Protein AF-A0AAV8XG82-F1 (afdb_monomer)

Sequence (149 aa):
MVTSLVISLRGQALEILQSIPEEQQNDYHRIVGALEIRYGHKYLRQVYQSQIKSRQQRTNESLQEYEADIERLIHLAYPQAPKEFLEQIGIQTFIVGLLDTEMQQALRLGRHTTISDVLVAALEFKAAKEASRNYKPKVRQVTFDVTIT

Nearest PDB structures (foldseek):
  4euk-assembly1_B  TM=2.353E-01  e=3.748E+00  Arabidopsis thaliana
  1wn0-assembly4_D  TM=2.549E-01  e=8.558E+00  Zea mays

Solvent-accessible surface area (backbone atoms only — not comparable to full-atom values): 8849 Å² total; per-residue (Å²): 112,46,67,64,52,61,72,68,43,56,70,78,65,42,55,52,56,77,77,41,59,75,93,46,67,77,36,53,67,56,54,51,50,53,47,40,64,77,68,23,64,73,57,52,19,56,52,30,48,49,48,52,75,68,44,57,52,51,96,90,52,52,73,64,61,48,48,54,51,47,56,54,35,48,49,63,39,41,78,83,60,59,67,70,58,52,25,53,51,39,38,52,40,52,47,72,19,44,74,51,64,68,59,30,54,55,54,70,74,47,89,72,79,34,46,68,54,48,49,52,53,51,52,51,50,51,54,54,53,53,54,57,72,70,57,78,81,84,81,77,83,81,83,80,83,81,80,85,127

Structure (mmCIF, N/CA/C/O backbone):
data_AF-A0AAV8XG82-F1
#
_entry.id   AF-A0AAV8XG82-F1
#
loop_
_atom_site.group_PDB
_atom_site.id
_atom_site.type_symbol
_atom_site.label_atom_id
_atom_site.label_alt_id
_atom_site.label_comp_id
_atom_site.label_asym_id
_atom_site.label_entity_id
_atom_site.label_seq_id
_atom_site.pdbx_PDB_ins_code
_atom_site.Cartn_x
_atom_site.Cartn_y
_atom_site.Cartn_z
_atom_site.occupancy
_atom_site.B_iso_or_equiv
_atom_site.auth_seq_id
_atom_site.auth_comp_id
_atom_site.auth_asym_id
_atom_site.auth_atom_id
_atom_site.pdbx_PDB_model_num
ATOM 1 N N . MET A 1 1 ? 10.493 -5.455 -39.417 1.00 61.59 1 MET A N 1
ATOM 2 C CA . MET A 1 1 ? 10.339 -5.559 -37.946 1.00 61.59 1 MET A CA 1
ATOM 3 C C . MET A 1 1 ? 10.423 -4.173 -37.304 1.00 61.59 1 MET A C 1
ATOM 5 O O . MET A 1 1 ? 9.423 -3.736 -36.757 1.00 61.59 1 MET A O 1
ATOM 9 N N . VAL A 1 2 ? 11.530 -3.427 -37.457 1.00 77.56 2 VAL A N 1
ATOM 10 C CA . VAL A 1 2 ? 11.666 -2.039 -36.946 1.00 77.56 2 VAL A CA 1
ATOM 11 C C . VAL A 1 2 ? 10.661 -1.046 -37.516 1.00 77.56 2 VAL A C 1
ATOM 13 O O . VAL A 1 2 ? 10.060 -0.287 -36.766 1.00 77.56 2 VAL A O 1
ATOM 16 N N . THR A 1 3 ? 10.427 -1.082 -38.825 1.00 79.25 3 THR A N 1
ATOM 17 C CA . THR A 1 3 ? 9.527 -0.140 -39.504 1.00 79.25 3 THR A CA 1
ATOM 18 C C . THR A 1 3 ? 8.097 -0.249 -38.982 1.00 79.25 3 THR A C 1
ATOM 20 O O . THR A 1 3 ? 7.468 0.758 -38.682 1.00 79.25 3 THR A O 1
ATOM 23 N N . SER A 1 4 ? 7.604 -1.473 -38.779 1.00 83.69 4 SER A N 1
ATOM 24 C CA . SER A 1 4 ? 6.286 -1.734 -38.192 1.00 83.69 4 SER A CA 1
ATOM 25 C C . SER A 1 4 ? 6.173 -1.235 -36.747 1.00 83.69 4 SER A C 1
ATOM 27 O O . SER A 1 4 ? 5.1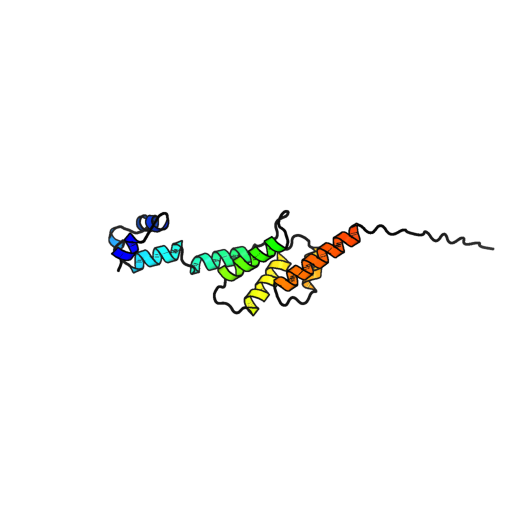35 -0.690 -36.376 1.00 83.69 4 SER A O 1
ATOM 29 N N . LEU A 1 5 ? 7.235 -1.385 -35.943 1.00 84.44 5 LEU A N 1
ATOM 30 C CA . LEU A 1 5 ? 7.286 -0.861 -34.575 1.00 84.44 5 LEU A CA 1
ATOM 31 C C . LEU A 1 5 ? 7.224 0.670 -34.574 1.00 84.44 5 LEU A C 1
ATOM 33 O O . LEU A 1 5 ? 6.359 1.233 -33.914 1.00 84.44 5 LEU A O 1
ATOM 37 N N . VAL A 1 6 ? 8.080 1.330 -35.359 1.00 84.56 6 VAL A N 1
ATOM 38 C CA . VAL A 1 6 ? 8.152 2.798 -35.464 1.00 84.56 6 VAL A CA 1
ATOM 39 C C . VAL A 1 6 ? 6.814 3.397 -35.906 1.00 84.56 6 VAL A C 1
ATOM 41 O O . VAL A 1 6 ? 6.337 4.343 -35.287 1.00 84.56 6 VAL A O 1
ATOM 44 N N . ILE A 1 7 ? 6.161 2.804 -36.911 1.00 87.69 7 ILE A N 1
ATOM 45 C CA . ILE A 1 7 ? 4.845 3.247 -37.408 1.00 87.69 7 ILE A CA 1
ATOM 46 C C . ILE A 1 7 ? 3.741 3.085 -36.346 1.00 87.69 7 ILE A C 1
ATOM 48 O O . ILE A 1 7 ? 2.745 3.811 -36.362 1.00 87.69 7 ILE A O 1
ATOM 52 N N . SER A 1 8 ? 3.902 2.141 -35.415 1.00 88.19 8 SER A N 1
ATOM 53 C CA . SER A 1 8 ? 2.923 1.881 -34.354 1.00 88.19 8 SER A CA 1
ATOM 54 C C . SER A 1 8 ? 3.058 2.832 -33.160 1.00 88.19 8 SER A C 1
ATOM 56 O O . SER A 1 8 ? 2.129 2.926 -32.356 1.00 88.19 8 SER A O 1
ATOM 58 N N . LEU A 1 9 ? 4.179 3.553 -33.031 1.00 87.62 9 LEU A N 1
ATOM 59 C CA . LEU A 1 9 ? 4.387 4.517 -31.951 1.00 87.62 9 LEU A CA 1
ATOM 60 C C . LEU A 1 9 ? 3.511 5.760 -32.151 1.00 87.62 9 LEU A C 1
ATOM 62 O O . LEU A 1 9 ? 3.394 6.313 -33.243 1.00 87.62 9 LEU A O 1
ATOM 66 N N . ARG A 1 10 ? 2.881 6.216 -31.068 1.00 90.00 10 ARG A N 1
ATOM 67 C CA . ARG A 1 10 ? 1.955 7.358 -31.052 1.00 90.00 10 ARG A CA 1
ATOM 68 C C . ARG A 1 10 ? 2.276 8.258 -29.857 1.00 90.00 10 ARG A C 1
ATOM 70 O O . ARG A 1 10 ? 2.689 7.767 -28.806 1.00 90.00 10 ARG A O 1
ATOM 77 N N . GLY A 1 11 ? 2.040 9.564 -29.993 1.00 88.56 11 GLY A N 1
ATOM 78 C CA . GLY A 1 11 ? 2.164 10.531 -28.893 1.00 88.56 11 GLY A CA 1
ATOM 79 C C . GLY A 1 11 ? 3.541 10.507 -28.215 1.00 88.56 11 GLY A C 1
ATOM 80 O O . GLY A 1 11 ? 4.560 10.414 -28.893 1.00 88.56 11 GLY A O 1
ATOM 81 N N . GLN A 1 12 ? 3.573 10.521 -26.877 1.00 84.19 12 GLN A N 1
ATOM 82 C CA . GLN A 1 12 ? 4.821 10.529 -26.093 1.00 84.19 12 GLN A CA 1
ATOM 83 C C . GLN A 1 12 ? 5.738 9.327 -26.374 1.00 84.19 12 GLN A C 1
ATOM 85 O O . GLN A 1 12 ? 6.952 9.427 -26.200 1.00 84.19 12 GLN A O 1
ATOM 90 N N . ALA A 1 13 ? 5.187 8.194 -26.824 1.00 84.81 13 ALA A N 1
ATOM 91 C CA . ALA A 1 13 ? 6.001 7.036 -27.178 1.00 84.81 13 ALA A CA 1
ATOM 92 C C . ALA A 1 13 ? 6.789 7.251 -28.480 1.00 84.81 13 ALA A C 1
ATOM 94 O O . ALA A 1 13 ? 7.882 6.710 -28.617 1.00 84.81 13 ALA A O 1
ATOM 95 N N . LEU A 1 14 ? 6.278 8.072 -29.406 1.00 88.56 14 LEU A N 1
ATOM 96 C CA . LEU A 1 14 ? 6.989 8.455 -30.629 1.00 88.56 14 LEU A CA 1
ATOM 97 C C . LEU A 1 14 ? 8.146 9.422 -30.334 1.00 88.56 14 LEU A C 1
ATOM 99 O O . LEU A 1 14 ? 9.199 9.327 -30.958 1.00 88.56 14 LEU A O 1
ATOM 103 N N . GLU A 1 15 ? 7.988 10.306 -29.343 1.00 88.50 15 GLU A N 1
ATOM 104 C CA . GLU A 1 15 ? 9.030 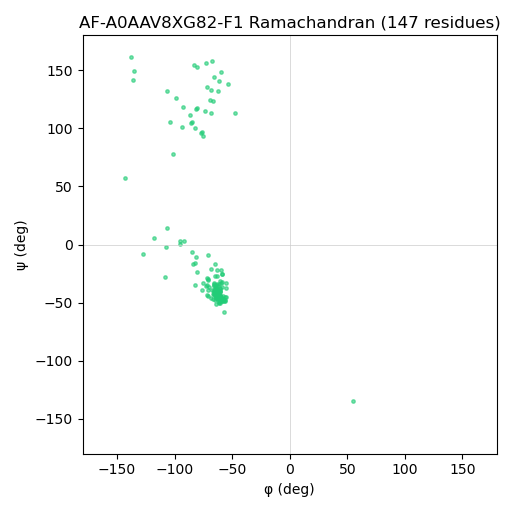11.261 -28.926 1.00 88.50 15 GLU A CA 1
ATOM 105 C C . GLU A 1 15 ? 10.318 10.573 -28.452 1.00 88.50 15 GLU A C 1
ATOM 107 O O . GLU A 1 15 ? 11.389 11.168 -28.517 1.00 88.50 15 GLU A O 1
ATOM 112 N N . ILE A 1 16 ? 10.255 9.302 -28.034 1.00 87.31 16 ILE A N 1
ATOM 113 C CA . ILE A 1 16 ? 11.452 8.526 -27.676 1.00 87.31 16 ILE A CA 1
ATOM 114 C C . ILE A 1 16 ? 12.427 8.420 -28.845 1.00 87.31 16 ILE A C 1
ATOM 116 O O . ILE A 1 16 ? 13.634 8.408 -28.611 1.00 87.31 16 ILE A O 1
ATOM 120 N N . LEU A 1 17 ? 11.951 8.393 -30.092 1.00 86.19 17 LEU A N 1
ATOM 121 C CA . LEU A 1 17 ? 12.844 8.328 -31.249 1.00 86.19 17 LEU A CA 1
ATOM 122 C C . LEU A 1 17 ? 13.775 9.542 -31.309 1.00 86.19 17 LEU A C 1
ATOM 124 O O . LEU A 1 17 ? 14.929 9.392 -31.684 1.00 86.19 17 LEU A O 1
ATOM 128 N N . GLN A 1 18 ? 13.329 10.708 -30.831 1.00 87.06 18 GLN A N 1
ATOM 129 C CA . GLN A 1 18 ? 14.156 11.919 -30.763 1.00 87.06 18 GLN A CA 1
ATOM 130 C C . GLN A 1 18 ? 15.293 11.809 -29.734 1.00 87.06 18 GLN A C 1
ATOM 132 O O . GLN A 1 18 ? 16.277 12.536 -29.825 1.00 87.06 18 GLN A O 1
ATOM 137 N N . SER A 1 19 ? 15.174 10.900 -28.760 1.00 84.62 19 SER A N 1
ATOM 138 C CA . SER A 1 19 ? 16.229 10.606 -27.779 1.00 84.62 19 SER A CA 1
ATOM 139 C C . SER A 1 19 ? 17.262 9.584 -28.275 1.00 84.62 19 SER A C 1
ATOM 141 O O . SER A 1 19 ? 18.265 9.352 -27.601 1.00 84.62 19 SER A O 1
ATOM 143 N N . ILE A 1 20 ? 17.032 8.978 -29.445 1.00 87.94 20 ILE A N 1
ATOM 144 C CA . ILE A 1 20 ? 17.911 7.985 -30.068 1.00 87.94 20 ILE A CA 1
ATOM 145 C C . ILE A 1 20 ? 18.615 8.644 -31.268 1.00 87.94 20 ILE A C 1
ATOM 147 O O . ILE A 1 20 ? 17.935 9.260 -32.093 1.00 87.94 20 ILE A O 1
ATOM 151 N N . PRO A 1 21 ? 19.950 8.511 -31.416 1.00 87.94 21 PRO A N 1
ATOM 152 C CA . PRO A 1 21 ? 20.665 9.012 -32.590 1.00 87.94 21 PRO A CA 1
ATOM 153 C C . PRO A 1 21 ? 20.059 8.477 -33.889 1.00 87.94 21 PRO A C 1
ATOM 155 O O . PRO A 1 21 ? 19.738 7.292 -33.965 1.00 87.94 21 PRO A O 1
ATOM 158 N N . GLU A 1 22 ? 19.933 9.323 -34.911 1.00 84.44 22 GLU A N 1
ATOM 159 C CA . GLU A 1 22 ? 19.244 9.000 -36.173 1.00 84.44 22 GLU A CA 1
ATOM 160 C C . GLU A 1 22 ? 19.813 7.740 -36.852 1.00 84.44 22 GLU A C 1
ATOM 162 O O . GLU A 1 22 ? 19.073 6.868 -37.304 1.00 84.44 22 GLU A O 1
ATOM 167 N N . GLU A 1 23 ? 21.133 7.562 -36.774 1.00 86.38 23 GLU A N 1
ATOM 168 C CA . GLU A 1 23 ? 21.878 6.382 -37.240 1.00 86.38 23 GLU A CA 1
ATOM 169 C C . GLU A 1 23 ? 21.432 5.064 -36.574 1.00 86.38 23 GLU A C 1
ATOM 171 O O . GLU A 1 23 ? 21.593 3.984 -37.139 1.00 86.38 23 GLU A O 1
ATOM 176 N N . GLN A 1 24 ? 20.864 5.143 -35.368 1.00 83.81 24 GLN A N 1
ATOM 177 C CA . GLN A 1 24 ? 20.431 4.014 -34.540 1.00 83.81 24 GLN A CA 1
ATOM 178 C C . GLN A 1 24 ? 18.903 3.875 -34.476 1.00 83.81 24 GLN A C 1
ATOM 180 O O . GLN A 1 24 ? 18.402 2.915 -33.893 1.00 83.81 24 GLN A O 1
ATOM 185 N N . GLN A 1 25 ? 18.141 4.778 -35.103 1.00 82.00 25 GLN A N 1
ATOM 186 C CA . GLN A 1 25 ? 16.672 4.708 -35.136 1.00 82.00 25 GLN A CA 1
ATOM 187 C C . GLN A 1 25 ? 16.142 3.567 -36.017 1.00 82.00 25 GLN A C 1
ATOM 189 O O . GLN A 1 25 ? 14.958 3.246 -35.967 1.00 82.00 25 GLN A O 1
ATOM 194 N N . ASN A 1 26 ? 17.015 2.910 -36.783 1.00 84.62 26 ASN A N 1
ATOM 195 C CA . ASN A 1 26 ? 16.687 1.688 -37.513 1.00 84.62 26 ASN A CA 1
ATOM 196 C C . ASN A 1 26 ? 17.058 0.399 -36.752 1.00 84.62 26 ASN A C 1
ATOM 198 O O . ASN A 1 26 ? 16.834 -0.698 -37.268 1.00 84.62 26 ASN A O 1
ATOM 202 N N . ASP A 1 27 ? 17.609 0.508 -35.538 1.00 89.06 27 ASP A N 1
ATOM 203 C CA . ASP A 1 27 ? 17.951 -0.634 -34.688 1.00 89.06 27 ASP A CA 1
ATOM 204 C C . ASP A 1 27 ? 16.790 -0.973 -33.741 1.00 89.06 27 ASP A C 1
ATOM 206 O O . ASP A 1 27 ? 16.388 -0.196 -32.869 1.00 89.06 27 ASP A O 1
ATOM 210 N N . TYR A 1 28 ? 16.266 -2.189 -33.900 1.00 87.25 28 TYR A N 1
ATOM 211 C CA . TYR A 1 28 ? 15.149 -2.706 -33.116 1.00 87.25 28 TYR A CA 1
ATOM 212 C C . TYR A 1 28 ? 15.449 -2.714 -31.621 1.00 87.25 28 TYR A C 1
ATOM 214 O O . TYR A 1 28 ? 14.623 -2.289 -30.815 1.00 87.25 28 TYR A O 1
ATOM 222 N N . HIS A 1 29 ? 16.635 -3.187 -31.244 1.00 89.00 29 HIS A N 1
ATOM 223 C CA . HIS A 1 29 ? 17.001 -3.372 -29.847 1.00 89.00 29 HIS A CA 1
ATOM 224 C C . HIS A 1 29 ? 17.219 -2.034 -29.147 1.00 89.00 29 HIS A C 1
ATOM 226 O O . HIS A 1 29 ? 16.922 -1.911 -27.960 1.00 89.00 29 HIS A O 1
ATOM 232 N N . ARG A 1 30 ? 17.665 -1.010 -29.882 1.00 89.38 30 ARG A N 1
ATOM 233 C CA . ARG A 1 30 ? 17.802 0.355 -29.360 1.00 89.38 30 ARG A CA 1
ATOM 234 C C . ARG A 1 30 ? 16.449 0.991 -29.076 1.00 89.38 30 ARG A C 1
ATOM 236 O O . ARG A 1 30 ? 16.261 1.532 -27.989 1.00 89.38 30 ARG A O 1
ATOM 243 N N . ILE A 1 31 ? 15.499 0.869 -30.004 1.00 87.94 31 ILE A N 1
ATOM 244 C CA . ILE A 1 31 ? 14.143 1.403 -29.820 1.00 87.94 31 ILE A CA 1
ATOM 245 C C . ILE A 1 31 ? 13.424 0.674 -28.682 1.00 87.94 31 ILE A C 1
ATOM 247 O O . ILE A 1 31 ? 12.870 1.322 -27.796 1.00 87.94 31 ILE A O 1
ATOM 251 N N . VAL A 1 32 ? 13.467 -0.662 -28.664 1.00 88.19 32 VAL A N 1
ATOM 252 C CA . VAL A 1 32 ? 12.859 -1.456 -27.585 1.00 88.19 32 VAL A CA 1
ATOM 253 C C . VAL A 1 32 ? 13.520 -1.155 -26.244 1.00 88.19 32 VAL A C 1
ATOM 255 O O . VAL A 1 32 ? 12.807 -0.912 -25.280 1.00 88.19 32 VAL A O 1
ATOM 258 N N . GLY A 1 33 ? 14.849 -1.070 -26.172 1.00 87.50 33 GLY A N 1
ATOM 259 C CA . GLY A 1 33 ? 15.550 -0.723 -24.934 1.00 87.50 33 GLY A CA 1
ATOM 260 C C . GLY A 1 33 ? 15.169 0.662 -24.402 1.00 87.50 33 GLY A C 1
ATOM 261 O O . GLY A 1 33 ? 14.942 0.823 -23.206 1.00 87.50 33 GLY A O 1
ATOM 262 N N . ALA A 1 34 ? 15.023 1.664 -25.274 1.00 86.31 34 ALA A N 1
ATOM 263 C CA . ALA A 1 34 ? 14.573 2.996 -24.869 1.00 86.31 34 ALA A CA 1
ATOM 264 C C . ALA A 1 34 ? 13.106 2.999 -24.391 1.00 86.31 34 ALA A C 1
ATOM 266 O O . ALA A 1 34 ? 12.779 3.643 -23.389 1.00 86.31 34 ALA A O 1
ATOM 267 N N . LEU A 1 35 ? 12.232 2.235 -25.057 1.00 86.31 35 LEU A N 1
ATOM 268 C CA . LEU A 1 35 ? 10.849 2.010 -24.622 1.00 86.31 35 LEU A CA 1
ATOM 269 C C . LEU A 1 35 ? 10.795 1.286 -23.272 1.00 86.31 35 LEU A C 1
ATOM 271 O O . LEU A 1 35 ? 10.024 1.678 -22.402 1.00 86.31 35 LEU A O 1
ATOM 275 N N . GLU A 1 36 ? 11.632 0.274 -23.059 1.00 84.56 36 GLU A N 1
ATOM 276 C CA . GLU A 1 36 ? 11.746 -0.445 -21.789 1.00 84.56 36 GLU A CA 1
ATOM 277 C C . GLU A 1 36 ? 12.292 0.443 -20.667 1.00 84.56 36 GLU A C 1
ATOM 279 O O . GLU A 1 36 ? 11.856 0.323 -19.525 1.00 84.56 36 GLU A O 1
ATOM 284 N N . ILE A 1 37 ? 13.204 1.369 -20.964 1.00 81.19 37 ILE A N 1
ATOM 285 C CA . ILE A 1 37 ? 13.686 2.340 -19.977 1.00 81.19 37 ILE A CA 1
ATOM 286 C C . ILE A 1 37 ? 12.568 3.300 -19.568 1.00 81.19 37 ILE A C 1
ATOM 288 O O . ILE A 1 37 ? 12.368 3.540 -18.378 1.00 81.19 37 ILE A O 1
ATOM 292 N N . ARG A 1 38 ? 11.828 3.847 -20.539 1.00 81.38 38 ARG A N 1
ATOM 293 C CA . ARG A 1 38 ? 10.830 4.891 -20.265 1.00 81.38 38 ARG A CA 1
ATOM 294 C C . ARG A 1 38 ? 9.489 4.342 -19.775 1.00 81.38 38 ARG A C 1
ATOM 296 O O . ARG A 1 38 ? 8.837 4.981 -18.956 1.00 81.38 38 ARG A O 1
ATOM 303 N N . TYR A 1 39 ? 9.080 3.180 -20.273 1.00 77.25 39 TYR A N 1
ATOM 304 C CA . TYR A 1 39 ? 7.761 2.586 -20.028 1.00 77.25 39 TYR A CA 1
ATOM 305 C C . TYR A 1 39 ? 7.817 1.148 -19.519 1.00 77.25 39 TYR A C 1
ATOM 307 O O . TYR A 1 39 ? 6.785 0.586 -19.153 1.00 77.25 39 TYR A O 1
ATOM 315 N N . GLY A 1 40 ? 8.993 0.525 -19.499 1.00 73.06 40 GLY A N 1
ATOM 316 C CA . GLY A 1 40 ? 9.118 -0.856 -19.071 1.00 73.06 40 GLY A CA 1
ATOM 317 C C . GLY A 1 40 ? 8.791 -1.028 -17.593 1.00 73.06 40 GLY A C 1
ATOM 318 O O . GLY A 1 40 ? 9.130 -0.223 -16.719 1.00 73.06 40 GLY A O 1
ATOM 319 N N . HIS A 1 41 ? 8.165 -2.163 -17.302 1.00 66.94 41 HIS A N 1
ATOM 320 C CA . HIS A 1 41 ? 7.693 -2.495 -15.965 1.00 66.94 41 HIS A CA 1
ATOM 321 C C . HIS A 1 41 ? 8.820 -2.618 -14.934 1.00 66.94 41 HIS A C 1
ATOM 323 O O . HIS A 1 41 ? 8.561 -2.457 -13.750 1.00 66.94 41 HIS A O 1
ATOM 329 N N . LYS A 1 42 ? 10.076 -2.862 -15.342 1.00 67.56 42 LYS A N 1
ATOM 330 C CA . LYS A 1 42 ? 11.209 -3.008 -14.410 1.00 67.56 42 LYS A CA 1
ATOM 331 C C . LYS A 1 42 ? 11.513 -1.714 -13.648 1.00 67.56 42 LYS A C 1
ATOM 333 O O . LYS A 1 42 ? 11.722 -1.769 -12.437 1.00 67.56 42 LYS A O 1
ATOM 338 N N . TYR A 1 43 ? 11.509 -0.570 -14.333 1.00 66.38 43 TYR A N 1
ATOM 339 C CA . TYR A 1 43 ? 11.738 0.734 -13.703 1.00 66.38 43 TYR A CA 1
ATOM 340 C C . TYR A 1 43 ? 10.494 1.206 -12.947 1.00 66.38 43 TYR A C 1
ATOM 342 O O . TYR A 1 43 ? 10.599 1.666 -11.811 1.00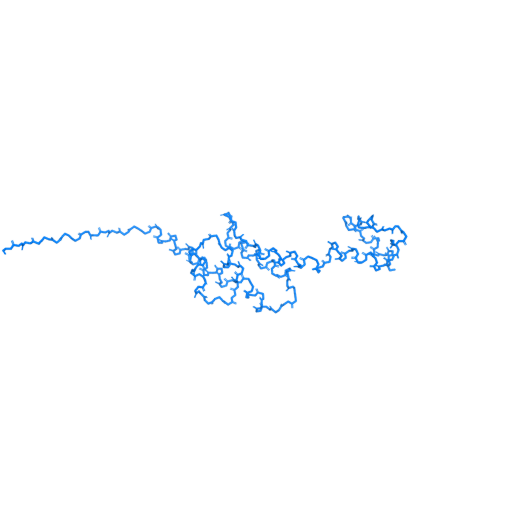 66.38 43 TYR A O 1
ATOM 350 N N . LEU A 1 44 ? 9.303 0.979 -13.511 1.00 78.25 44 LEU A N 1
ATOM 351 C CA . LEU A 1 44 ? 8.039 1.281 -12.834 1.00 78.25 44 LEU A CA 1
ATOM 352 C C . LEU A 1 44 ? 7.847 0.448 -11.557 1.00 78.25 44 LEU A C 1
ATOM 354 O O . LEU A 1 44 ? 7.351 0.958 -10.558 1.00 78.25 44 LEU A O 1
ATOM 358 N N . ARG A 1 45 ? 8.334 -0.798 -11.528 1.00 84.50 45 ARG A N 1
ATOM 359 C CA . ARG A 1 45 ? 8.306 -1.659 -10.341 1.00 84.50 45 ARG A CA 1
ATOM 360 C C . ARG A 1 45 ? 8.998 -1.009 -9.148 1.00 84.50 45 ARG A C 1
ATOM 362 O O . ARG A 1 45 ? 8.431 -0.988 -8.061 1.00 84.50 45 ARG A O 1
ATOM 369 N N . GLN A 1 46 ? 10.205 -0.473 -9.337 1.00 86.19 46 GLN A N 1
ATOM 370 C CA . GLN A 1 46 ? 10.935 0.201 -8.258 1.00 86.19 46 GLN A CA 1
ATOM 371 C C . GLN A 1 46 ? 10.203 1.460 -7.781 1.00 86.19 46 GLN A C 1
ATOM 373 O O . GLN A 1 46 ? 10.166 1.726 -6.579 1.00 86.19 46 GLN A O 1
ATOM 378 N N . VAL A 1 47 ? 9.570 2.196 -8.700 1.00 89.31 47 VAL A N 1
ATOM 379 C CA . VAL A 1 47 ? 8.731 3.353 -8.360 1.00 89.31 47 VAL A CA 1
ATOM 380 C C . VAL A 1 47 ? 7.564 2.928 -7.468 1.00 89.31 47 VAL A C 1
ATOM 382 O O . VAL A 1 47 ? 7.397 3.496 -6.391 1.00 89.31 47 VAL A O 1
ATOM 385 N N . TYR A 1 48 ? 6.806 1.897 -7.848 1.00 92.50 48 TYR A N 1
ATOM 386 C CA . TYR A 1 48 ? 5.677 1.419 -7.045 1.00 92.50 48 TYR A CA 1
ATOM 387 C C . TYR A 1 48 ? 6.119 0.838 -5.697 1.00 92.50 48 TYR A C 1
ATOM 389 O O . TYR A 1 48 ? 5.491 1.111 -4.680 1.00 92.50 48 TYR A O 1
ATOM 397 N N . GLN A 1 49 ? 7.246 0.122 -5.642 1.00 93.06 49 GLN A N 1
ATOM 398 C CA . GLN A 1 49 ? 7.825 -0.340 -4.374 1.00 93.06 49 GLN A CA 1
ATOM 399 C C . GLN A 1 49 ? 8.188 0.821 -3.443 1.00 93.06 49 GLN A C 1
ATOM 401 O O . GLN A 1 49 ? 7.974 0.735 -2.235 1.00 93.06 49 GLN A O 1
ATOM 406 N N . SER A 1 50 ? 8.729 1.911 -3.992 1.00 92.94 50 SER A N 1
ATOM 407 C CA . SER A 1 50 ? 9.008 3.127 -3.228 1.00 92.94 50 SER A CA 1
ATOM 408 C C . SER A 1 50 ? 7.716 3.787 -2.736 1.00 92.94 50 SER A C 1
ATOM 410 O O . SER A 1 50 ? 7.626 4.145 -1.564 1.00 92.94 50 SER A O 1
ATOM 412 N N . GLN A 1 51 ? 6.688 3.864 -3.591 1.00 95.00 51 GLN A N 1
ATOM 413 C CA . GLN A 1 51 ? 5.369 4.401 -3.232 1.00 95.00 51 GLN A CA 1
ATOM 414 C C . GLN A 1 51 ? 4.701 3.604 -2.107 1.00 95.00 51 GLN A C 1
ATOM 416 O O . GLN A 1 51 ? 4.146 4.214 -1.205 1.00 95.00 51 GLN A O 1
ATOM 421 N N . ILE A 1 52 ? 4.798 2.269 -2.105 1.00 95.69 52 ILE A N 1
ATOM 422 C CA . ILE A 1 52 ? 4.286 1.420 -1.012 1.00 95.69 52 ILE A CA 1
ATOM 423 C C . ILE A 1 52 ? 4.993 1.742 0.309 1.00 95.69 52 ILE A C 1
ATOM 425 O O . ILE A 1 52 ? 4.340 1.864 1.341 1.00 95.69 52 ILE A O 1
ATOM 429 N N . LYS A 1 53 ? 6.324 1.898 0.294 1.00 94.19 53 LYS A N 1
ATOM 430 C CA . LYS A 1 53 ? 7.116 2.179 1.506 1.00 94.19 53 LYS A CA 1
ATOM 431 C C . LYS A 1 53 ? 6.807 3.541 2.122 1.00 94.19 53 LYS A C 1
ATOM 433 O O . LYS A 1 53 ? 6.890 3.684 3.336 1.00 94.19 53 LYS A O 1
ATOM 438 N N . SER A 1 54 ? 6.498 4.534 1.293 1.00 94.62 54 SER A N 1
ATOM 439 C CA . SER A 1 54 ? 6.152 5.887 1.737 1.00 94.62 54 SER A CA 1
ATOM 440 C C . SER A 1 54 ? 4.648 6.120 1.854 1.00 94.62 54 SER A C 1
ATOM 442 O O . SER A 1 54 ? 4.228 7.235 2.167 1.00 94.62 54 SER A O 1
ATOM 444 N N . ARG A 1 55 ? 3.822 5.093 1.614 1.00 97.31 55 ARG A N 1
ATOM 445 C CA . ARG A 1 55 ? 2.370 5.225 1.654 1.00 97.31 55 ARG A CA 1
ATOM 446 C C . ARG A 1 55 ? 1.912 5.512 3.081 1.00 97.31 55 ARG A C 1
ATOM 448 O O . ARG A 1 55 ? 2.224 4.770 4.006 1.00 97.31 55 ARG A O 1
ATOM 455 N N . GLN A 1 56 ? 1.193 6.617 3.238 1.00 98.06 56 GLN A N 1
ATOM 456 C CA . GLN A 1 56 ? 0.565 7.064 4.481 1.00 98.06 56 GLN A CA 1
ATOM 457 C C . GLN A 1 56 ? -0.846 7.539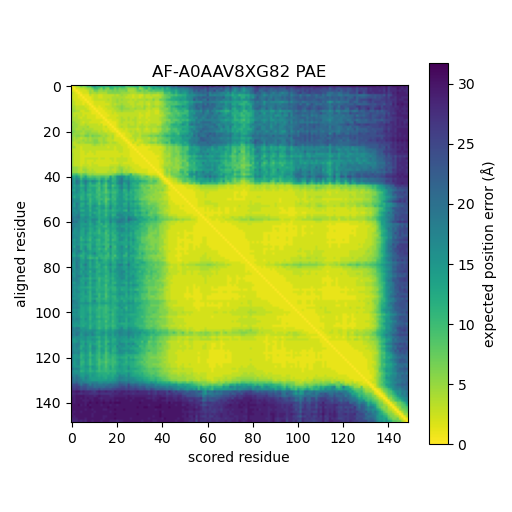 4.155 1.00 98.06 56 GLN A C 1
ATOM 459 O O . GLN A 1 56 ? -1.041 8.156 3.103 1.00 98.06 56 GLN A O 1
ATOM 464 N N . GLN A 1 57 ? -1.810 7.255 5.024 1.00 98.44 57 GLN A N 1
ATOM 465 C CA . GLN A 1 57 ? -3.189 7.703 4.901 1.00 98.44 57 GLN A CA 1
ATOM 466 C C . GLN A 1 57 ? -3.241 9.234 4.942 1.00 98.44 57 GLN A C 1
ATOM 468 O O . GLN A 1 57 ? -2.641 9.871 5.810 1.00 98.44 57 GLN A O 1
ATOM 473 N N . ARG A 1 58 ? -3.970 9.844 4.004 1.00 97.50 58 ARG A N 1
ATOM 474 C CA . ARG A 1 58 ? -4.169 11.304 3.985 1.00 97.50 58 ARG A CA 1
ATOM 475 C C . ARG A 1 58 ? -5.314 11.707 4.921 1.00 97.50 58 ARG A C 1
ATOM 477 O O . ARG A 1 58 ? -6.255 10.950 5.119 1.00 97.50 58 ARG A O 1
ATOM 484 N N . THR A 1 59 ? -5.298 12.941 5.429 1.00 94.81 59 THR A N 1
ATOM 485 C CA . THR A 1 59 ? -6.311 13.449 6.382 1.00 94.81 59 THR A CA 1
ATOM 486 C C . THR A 1 59 ? -7.758 13.335 5.888 1.00 94.81 59 THR A C 1
ATOM 488 O O . THR A 1 59 ? -8.656 13.103 6.689 1.00 94.81 59 THR A O 1
ATOM 491 N N . ASN A 1 60 ? -7.984 13.472 4.579 1.00 94.94 60 ASN A N 1
ATOM 492 C CA . ASN A 1 60 ? -9.317 13.421 3.964 1.00 94.94 60 ASN A CA 1
ATOM 493 C C . ASN A 1 60 ? -9.570 12.115 3.196 1.00 94.94 60 ASN A C 1
ATOM 495 O O . ASN A 1 60 ? -10.485 12.056 2.384 1.00 94.94 60 ASN A O 1
ATOM 499 N N . GLU A 1 61 ? -8.733 11.102 3.400 1.00 97.56 61 GLU A N 1
ATOM 500 C CA . GLU A 1 61 ? -8.830 9.818 2.715 1.00 97.56 61 GLU A CA 1
ATOM 501 C C . GLU A 1 61 ? -9.526 8.796 3.613 1.00 97.56 61 GLU A C 1
ATOM 503 O O . GLU A 1 61 ? -9.135 8.573 4.767 1.00 97.56 61 GLU A O 1
ATOM 508 N N . SER A 1 62 ? -10.579 8.177 3.085 1.00 98.12 62 SER A N 1
ATOM 509 C CA . SER A 1 62 ? -11.282 7.100 3.778 1.00 98.12 62 SER A CA 1
ATOM 510 C C . SER A 1 62 ? -10.405 5.851 3.900 1.00 98.12 62 SER A C 1
ATOM 512 O O . SER A 1 62 ? -9.463 5.647 3.135 1.00 98.12 62 SER A O 1
ATOM 514 N N . LEU A 1 63 ? -10.723 4.983 4.865 1.00 98.38 63 LEU A N 1
ATOM 515 C CA . LEU A 1 63 ? -9.996 3.722 5.052 1.00 98.38 63 LEU A CA 1
ATOM 516 C C . LEU A 1 63 ? -10.104 2.823 3.811 1.00 98.38 63 LEU A C 1
ATOM 518 O O . LEU A 1 63 ? -9.148 2.139 3.469 1.00 98.38 63 LEU A O 1
ATOM 522 N N . GLN A 1 64 ? -11.241 2.870 3.117 1.00 98.44 64 GLN A N 1
ATOM 523 C CA . GLN A 1 64 ? -11.494 2.119 1.892 1.00 98.44 64 GLN A CA 1
ATOM 524 C C . GLN A 1 64 ? -10.680 2.652 0.706 1.00 98.44 64 GLN A C 1
ATOM 526 O O . GLN A 1 64 ? -10.083 1.872 -0.024 1.00 98.44 64 GLN A O 1
ATOM 531 N N . GLU A 1 65 ? -10.612 3.974 0.513 1.00 98.44 65 GLU A N 1
ATOM 532 C CA . GLU A 1 65 ? -9.757 4.567 -0.531 1.00 98.44 65 GLU A CA 1
ATOM 533 C C . GLU A 1 65 ? -8.276 4.283 -0.266 1.00 98.44 65 GLU A C 1
ATOM 535 O O . GLU A 1 65 ? -7.510 4.012 -1.192 1.00 98.44 65 GLU A O 1
ATOM 540 N N . TYR A 1 66 ? -7.881 4.331 1.009 1.00 98.44 66 TYR A N 1
ATOM 541 C CA . TYR A 1 66 ? -6.534 4.002 1.447 1.00 98.44 66 TYR A CA 1
ATOM 542 C C . TYR A 1 66 ? -6.168 2.549 1.119 1.00 98.44 66 TYR A C 1
ATOM 544 O O . TYR A 1 66 ? -5.120 2.294 0.523 1.00 98.44 66 TYR A O 1
ATOM 552 N N . GLU A 1 67 ? -7.051 1.613 1.465 1.00 98.31 67 GLU A N 1
ATOM 553 C CA . GLU A 1 67 ? -6.897 0.187 1.184 1.00 98.31 67 GLU A CA 1
ATOM 554 C C . GLU A 1 67 ? -6.832 -0.111 -0.318 1.00 98.31 67 GLU A C 1
ATOM 556 O O . GLU A 1 67 ? -5.859 -0.712 -0.776 1.00 98.31 67 GLU A O 1
ATOM 561 N N . ALA A 1 68 ? -7.784 0.406 -1.096 1.00 98.12 68 ALA A N 1
ATOM 562 C CA . ALA A 1 68 ? -7.848 0.175 -2.534 1.00 98.12 68 ALA A CA 1
ATOM 563 C C . ALA A 1 68 ? -6.592 0.683 -3.264 1.00 98.12 68 ALA A C 1
ATOM 565 O O . ALA A 1 68 ? -6.095 0.051 -4.202 1.00 98.12 68 ALA A O 1
ATOM 566 N N . ASP A 1 69 ? -6.037 1.824 -2.841 1.00 98.00 69 ASP A N 1
ATOM 567 C CA . ASP A 1 69 ? -4.790 2.329 -3.414 1.00 98.00 69 ASP A CA 1
ATOM 568 C C . ASP A 1 69 ? -3.577 1.471 -3.017 1.00 98.00 69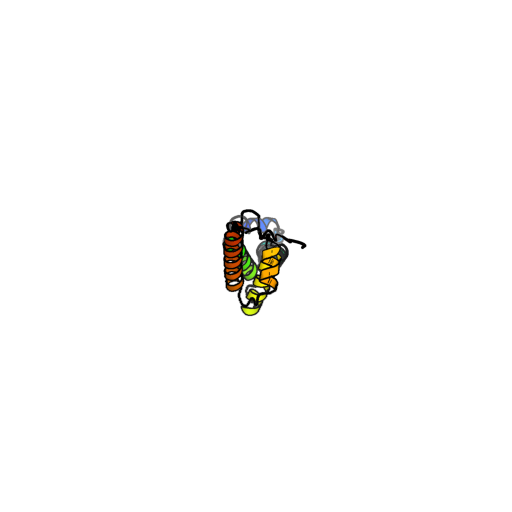 ASP A C 1
ATOM 570 O O . ASP A 1 69 ? -2.700 1.2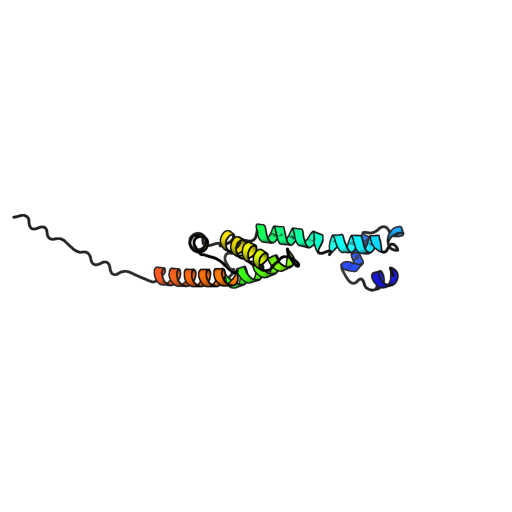41 -3.852 1.00 98.00 69 ASP A O 1
ATOM 574 N N . ILE A 1 70 ? -3.532 0.948 -1.786 1.00 98.12 70 ILE A N 1
ATOM 575 C CA . ILE A 1 70 ? -2.496 -0.007 -1.365 1.00 98.12 70 ILE A CA 1
ATOM 576 C C . ILE A 1 70 ? -2.566 -1.281 -2.208 1.00 98.12 70 ILE A C 1
ATOM 578 O O . ILE A 1 70 ? -1.538 -1.690 -2.757 1.00 98.12 70 ILE A O 1
ATOM 582 N N . GLU A 1 71 ? -3.749 -1.880 -2.368 1.00 96.81 71 GLU A N 1
ATOM 583 C CA . GLU A 1 71 ? -3.928 -3.071 -3.202 1.00 96.81 71 GLU A CA 1
ATOM 584 C C . GLU A 1 71 ? -3.451 -2.816 -4.634 1.00 96.81 71 GLU A C 1
ATOM 586 O O . GLU A 1 71 ? -2.659 -3.588 -5.186 1.00 96.81 71 GLU A O 1
ATOM 591 N N . ARG A 1 72 ? -3.867 -1.691 -5.226 1.00 96.19 72 ARG A N 1
ATOM 592 C CA . ARG A 1 72 ? -3.440 -1.278 -6.567 1.00 96.19 72 ARG A CA 1
ATOM 593 C C . ARG A 1 72 ? -1.918 -1.172 -6.663 1.00 96.19 72 ARG A C 1
ATOM 595 O O . ARG A 1 72 ? -1.322 -1.691 -7.608 1.00 96.19 72 ARG A O 1
ATOM 602 N N . LEU A 1 73 ? -1.272 -0.504 -5.707 1.00 95.62 73 LEU A N 1
ATOM 603 C CA . LEU A 1 73 ? 0.181 -0.323 -5.696 1.00 95.62 73 LEU A CA 1
ATOM 604 C C . LEU A 1 73 ? 0.927 -1.653 -5.563 1.00 95.62 73 LEU A C 1
ATOM 606 O O . LEU A 1 73 ? 1.928 -1.857 -6.250 1.00 95.62 73 LEU A O 1
ATOM 610 N N . ILE A 1 74 ? 0.438 -2.565 -4.725 1.00 95.88 74 ILE A N 1
ATOM 611 C CA . ILE A 1 74 ? 1.047 -3.879 -4.497 1.00 95.88 74 ILE A CA 1
ATOM 612 C C . ILE A 1 74 ? 1.025 -4.730 -5.767 1.00 95.88 74 ILE A C 1
ATOM 614 O O . ILE A 1 74 ? 2.067 -5.267 -6.149 1.00 95.88 74 ILE A O 1
ATOM 618 N N . HIS A 1 75 ? -0.104 -4.777 -6.477 1.00 93.25 75 HIS A N 1
ATOM 619 C CA . HIS A 1 75 ? -0.209 -5.507 -7.745 1.00 93.25 75 HIS A CA 1
ATOM 620 C C . HIS A 1 75 ? 0.706 -4.925 -8.833 1.00 93.25 75 HIS A C 1
ATOM 622 O O . HIS A 1 75 ? 1.293 -5.667 -9.621 1.00 93.25 75 HIS A O 1
ATOM 628 N N . LEU A 1 76 ? 0.894 -3.602 -8.845 1.00 91.56 76 LEU A N 1
ATOM 629 C CA . LEU A 1 76 ? 1.820 -2.933 -9.761 1.00 91.56 76 LEU A CA 1
ATOM 630 C C . LEU A 1 76 ? 3.299 -3.162 -9.391 1.00 91.56 76 LEU A C 1
ATOM 632 O O . LEU A 1 76 ? 4.155 -3.290 -10.268 1.00 91.56 76 LEU A O 1
ATOM 636 N N . ALA A 1 77 ? 3.618 -3.236 -8.098 1.00 92.25 77 ALA A N 1
ATOM 637 C CA . ALA A 1 77 ? 4.972 -3.456 -7.588 1.00 92.25 77 ALA A CA 1
ATOM 638 C C . ALA A 1 77 ? 5.415 -4.933 -7.614 1.00 92.25 77 ALA A C 1
ATOM 640 O O . ALA A 1 77 ? 6.618 -5.235 -7.617 1.00 92.25 77 ALA A O 1
ATOM 641 N N . TYR A 1 78 ? 4.464 -5.865 -7.604 1.00 92.06 78 TYR A N 1
ATOM 642 C CA . TYR A 1 78 ? 4.720 -7.296 -7.461 1.00 92.06 78 TYR A CA 1
ATOM 643 C C . TYR A 1 78 ? 3.772 -8.153 -8.323 1.00 92.06 78 TYR A C 1
ATOM 645 O O . TYR A 1 78 ? 3.127 -9.059 -7.803 1.00 92.06 78 TYR A O 1
ATOM 653 N N . PRO A 1 79 ? 3.729 -7.955 -9.655 1.00 89.38 79 PRO A N 1
ATOM 654 C CA . PRO A 1 79 ? 2.728 -8.584 -10.530 1.00 89.38 79 PRO A CA 1
ATOM 655 C C . PRO A 1 79 ? 2.808 -10.118 -10.617 1.00 89.38 79 PRO A C 1
ATOM 657 O O . PRO A 1 79 ? 1.879 -10.754 -11.097 1.00 89.38 79 PRO A O 1
ATOM 660 N N . GLN A 1 80 ? 3.925 -10.716 -10.198 1.00 90.75 80 GLN A N 1
ATOM 661 C CA . GLN A 1 80 ? 4.161 -12.165 -10.238 1.00 90.75 80 GLN A CA 1
ATOM 662 C C . GLN A 1 80 ? 4.358 -12.774 -8.843 1.00 90.75 80 GLN A C 1
ATOM 664 O O . GLN A 1 80 ? 4.755 -13.933 -8.737 1.00 90.75 80 GLN A O 1
ATOM 669 N N . ALA A 1 81 ? 4.183 -11.998 -7.769 1.00 93.31 81 ALA A N 1
ATOM 670 C CA . ALA A 1 81 ? 4.408 -12.535 -6.433 1.00 93.31 81 ALA A CA 1
ATOM 671 C C . ALA A 1 81 ? 3.199 -13.357 -5.945 1.00 93.31 81 ALA A C 1
ATOM 673 O O . ALA A 1 81 ? 2.072 -13.091 -6.368 1.00 93.31 81 ALA A O 1
ATOM 674 N N . PRO A 1 82 ? 3.418 -14.346 -5.057 1.00 96.94 82 PRO A N 1
ATOM 675 C CA . PRO A 1 82 ? 2.338 -15.137 -4.473 1.00 96.94 82 PRO A CA 1
ATOM 676 C C . PRO A 1 82 ? 1.344 -14.265 -3.710 1.00 96.94 82 PRO A C 1
ATOM 678 O O . PRO A 1 82 ? 1.740 -13.275 -3.090 1.00 96.94 82 PRO A O 1
ATOM 681 N N . LYS A 1 83 ? 0.070 -14.668 -3.697 1.00 95.81 83 LYS A N 1
ATOM 682 C CA . LYS A 1 83 ? -0.997 -13.916 -3.029 1.00 95.81 83 LYS A CA 1
ATOM 683 C C . LYS A 1 83 ? -0.673 -13.673 -1.556 1.00 95.81 83 LYS A C 1
ATOM 685 O O . LYS A 1 83 ? -0.782 -12.549 -1.090 1.00 95.81 83 LYS A O 1
ATOM 690 N N . GLU A 1 84 ? -0.194 -14.689 -0.848 1.00 96.62 84 GLU A N 1
ATOM 691 C CA . GLU A 1 84 ? 0.126 -14.620 0.582 1.00 96.62 84 GLU A CA 1
ATOM 692 C C . GLU A 1 84 ? 1.169 -13.535 0.883 1.00 96.62 84 GLU A C 1
ATOM 694 O O . GLU A 1 84 ? 1.082 -12.835 1.889 1.00 96.62 84 GLU A O 1
ATOM 699 N N . PHE A 1 85 ? 2.135 -13.353 -0.018 1.00 96.19 85 PHE A N 1
ATOM 700 C CA . PHE A 1 85 ? 3.137 -12.300 0.097 1.00 96.19 85 PHE A CA 1
ATOM 701 C C . PHE A 1 85 ? 2.540 -10.906 -0.141 1.00 96.19 85 PHE A C 1
ATOM 703 O O . PHE A 1 85 ? 2.903 -9.960 0.561 1.00 96.19 85 PHE A O 1
ATOM 710 N N . LEU A 1 86 ? 1.619 -10.770 -1.104 1.00 97.19 86 LEU A N 1
ATOM 711 C CA . LEU A 1 86 ? 0.909 -9.510 -1.351 1.00 97.19 86 LEU A CA 1
ATOM 712 C C . LEU A 1 86 ? 0.074 -9.104 -0.129 1.00 97.19 86 LEU A C 1
ATOM 714 O O . LEU A 1 86 ? 0.155 -7.954 0.299 1.00 97.19 86 LEU A O 1
ATOM 718 N N . GLU A 1 87 ? -0.651 -10.057 0.465 1.00 97.88 87 GLU A N 1
ATOM 719 C CA . GLU A 1 87 ? -1.453 -9.843 1.676 1.00 97.88 87 GLU A CA 1
ATOM 720 C C . GLU A 1 87 ? -0.570 -9.384 2.843 1.00 97.88 87 GLU A C 1
ATOM 722 O O . GLU A 1 87 ? -0.855 -8.375 3.483 1.00 97.88 87 GLU A O 1
ATOM 727 N N . GLN A 1 88 ? 0.560 -10.060 3.082 1.00 97.00 88 GLN A N 1
ATOM 728 C CA . GLN A 1 88 ? 1.496 -9.686 4.148 1.00 97.00 88 GLN A CA 1
ATOM 729 C C . GLN A 1 88 ? 2.043 -8.264 3.988 1.00 97.00 88 GLN A C 1
ATOM 731 O O . GLN A 1 88 ? 2.088 -7.506 4.961 1.00 97.00 88 GLN A O 1
ATOM 736 N N . ILE A 1 89 ? 2.450 -7.886 2.771 1.00 96.94 89 ILE A N 1
ATOM 737 C CA . ILE A 1 89 ? 2.909 -6.519 2.499 1.00 96.94 89 ILE A CA 1
ATOM 738 C C . ILE A 1 89 ? 1.773 -5.526 2.719 1.00 96.94 89 ILE A C 1
ATOM 740 O O . ILE A 1 89 ? 1.985 -4.503 3.366 1.00 96.94 89 ILE A O 1
ATOM 744 N N . GLY A 1 90 ? 0.578 -5.815 2.209 1.00 97.75 90 GLY A N 1
ATOM 745 C CA . GLY A 1 90 ? -0.544 -4.891 2.297 1.00 97.75 90 GLY A CA 1
ATOM 746 C C . GLY A 1 90 ? -1.028 -4.662 3.713 1.00 97.75 90 GLY A C 1
ATOM 747 O O . GLY A 1 90 ? -1.210 -3.508 4.088 1.00 97.75 90 GLY A O 1
ATOM 748 N N . ILE A 1 91 ? -1.125 -5.710 4.531 1.00 98.31 91 ILE A N 1
ATOM 749 C CA . ILE A 1 91 ? -1.465 -5.587 5.953 1.00 98.31 91 ILE A CA 1
ATOM 750 C C . ILE A 1 91 ? -0.442 -4.693 6.659 1.00 98.31 91 ILE A C 1
ATOM 752 O O . ILE A 1 91 ? -0.812 -3.745 7.355 1.00 98.31 91 ILE A O 1
ATOM 756 N N . GLN A 1 92 ? 0.854 -4.948 6.449 1.00 97.44 92 GLN A N 1
ATOM 757 C CA . GLN A 1 92 ? 1.912 -4.166 7.082 1.00 97.44 92 GLN A CA 1
ATOM 758 C C . GLN A 1 92 ? 1.881 -2.698 6.635 1.00 97.44 92 GLN A C 1
ATOM 760 O O . GLN A 1 92 ? 1.965 -1.799 7.474 1.00 97.44 92 GLN A O 1
ATOM 765 N N . THR A 1 93 ? 1.754 -2.443 5.330 1.00 97.94 93 THR A N 1
ATOM 766 C CA . THR A 1 93 ? 1.681 -1.089 4.768 1.00 97.94 93 THR A CA 1
ATOM 767 C C . THR A 1 93 ? 0.444 -0.348 5.260 1.00 97.94 93 THR A C 1
ATOM 769 O O . THR A 1 93 ? 0.557 0.807 5.674 1.00 97.94 93 THR A O 1
ATOM 772 N N . PHE A 1 94 ? -0.714 -1.011 5.274 1.00 98.44 94 PHE A N 1
ATOM 773 C CA . PHE A 1 94 ? -1.958 -0.440 5.772 1.00 98.44 94 PHE A CA 1
ATOM 774 C C . PHE A 1 94 ? -1.773 0.020 7.217 1.00 98.44 94 PHE A C 1
ATOM 776 O O . PHE A 1 94 ? -1.849 1.215 7.484 1.00 98.44 94 PHE A O 1
ATOM 783 N N . ILE A 1 95 ? -1.394 -0.887 8.122 1.00 98.19 95 ILE A N 1
ATOM 784 C CA . ILE A 1 95 ? -1.242 -0.591 9.552 1.00 98.19 95 ILE A CA 1
ATOM 785 C C . ILE A 1 95 ? -0.190 0.497 9.806 1.00 98.19 95 ILE A C 1
ATOM 787 O O . ILE A 1 95 ? -0.416 1.399 10.615 1.00 98.19 95 ILE A O 1
ATOM 791 N N . VAL A 1 96 ? 0.985 0.424 9.168 1.00 97.38 96 VAL A N 1
ATOM 792 C CA . VAL A 1 96 ? 2.074 1.390 9.408 1.00 97.38 96 VAL A CA 1
ATOM 793 C C . VAL A 1 96 ? 1.706 2.795 8.948 1.00 97.38 96 VAL A C 1
ATOM 795 O O . VAL A 1 96 ? 2.104 3.751 9.608 1.00 97.38 96 VAL A O 1
ATOM 798 N N . GLY A 1 97 ? 0.957 2.919 7.854 1.00 97.62 97 GLY A N 1
ATOM 799 C CA . GLY A 1 97 ? 0.605 4.217 7.294 1.00 97.62 97 GLY A CA 1
ATOM 800 C C . GLY A 1 97 ? -0.705 4.826 7.782 1.00 97.62 97 GLY A C 1
ATOM 801 O O . GLY A 1 97 ? -1.063 5.894 7.297 1.00 97.62 97 GLY A O 1
ATOM 802 N N . LEU A 1 98 ? -1.426 4.199 8.716 1.00 98.31 98 LEU A N 1
ATOM 803 C CA . LEU A 1 98 ? -2.626 4.799 9.309 1.00 98.31 98 LEU A CA 1
ATOM 804 C C . LEU A 1 98 ? -2.319 6.110 10.041 1.00 98.31 98 LEU A C 1
ATOM 806 O O . LEU A 1 98 ? -1.331 6.216 10.766 1.00 98.31 98 LEU A O 1
ATOM 810 N N . LEU A 1 99 ? -3.227 7.081 9.905 1.00 97.12 99 LEU A N 1
ATOM 811 C CA . LEU A 1 99 ? -3.112 8.385 10.564 1.00 97.12 99 LEU A CA 1
ATOM 812 C C . LEU A 1 99 ? -3.446 8.321 12.066 1.00 97.12 99 LEU A C 1
ATOM 814 O O . LEU A 1 99 ? -2.886 9.069 12.865 1.00 97.12 99 LEU A O 1
ATOM 818 N N . ASP A 1 100 ? -4.381 7.450 12.456 1.00 96.69 100 ASP A N 1
ATOM 819 C CA . ASP A 1 100 ? -4.797 7.277 13.850 1.00 96.69 100 ASP A CA 1
ATOM 820 C C . ASP A 1 100 ? -3.862 6.295 14.575 1.00 96.69 100 ASP A C 1
ATOM 822 O O . ASP A 1 100 ? -3.940 5.078 14.391 1.00 96.69 100 ASP A O 1
ATOM 826 N N . THR A 1 101 ? -2.989 6.829 15.432 1.00 96.31 101 THR A N 1
ATOM 827 C CA . THR A 1 101 ? -2.014 6.044 16.206 1.00 96.31 101 THR A CA 1
ATOM 828 C C . THR A 1 101 ? -2.667 5.004 17.122 1.00 96.31 101 THR A C 1
ATOM 830 O O . THR A 1 101 ? -2.102 3.934 17.336 1.00 96.31 101 THR A O 1
ATOM 833 N N . GLU A 1 102 ? -3.851 5.286 17.668 1.00 96.44 102 GLU A N 1
ATOM 834 C CA . GLU A 1 102 ? -4.559 4.352 18.553 1.00 96.44 102 GLU A CA 1
ATOM 835 C C . GLU A 1 102 ? -5.109 3.170 17.746 1.00 96.44 102 GLU A C 1
ATOM 837 O O . GLU A 1 102 ? -4.928 2.013 18.126 1.00 96.44 102 GLU A O 1
ATOM 842 N N . MET A 1 103 ? -5.691 3.460 16.578 1.00 97.50 103 MET A N 1
ATOM 843 C CA . MET A 1 103 ? -6.130 2.435 15.628 1.00 97.50 103 MET A CA 1
ATOM 844 C C . MET A 1 103 ? -4.948 1.579 15.166 1.00 97.50 103 MET A C 1
ATOM 846 O O . MET A 1 103 ? -5.031 0.353 15.162 1.00 97.50 103 MET A O 1
ATOM 850 N N . GLN A 1 104 ? -3.817 2.208 14.838 1.00 97.81 104 GLN A N 1
ATOM 851 C CA . GLN A 1 104 ? -2.596 1.503 14.468 1.00 97.81 104 GLN A CA 1
ATOM 852 C C . GLN A 1 104 ? -2.146 0.523 15.561 1.00 97.81 104 GLN A C 1
ATOM 854 O O . GLN A 1 104 ? -1.787 -0.613 15.254 1.00 97.81 104 GLN A O 1
ATOM 859 N N . GLN A 1 105 ? -2.152 0.937 16.830 1.00 97.31 105 GLN A N 1
ATOM 860 C CA . GLN A 1 105 ? -1.783 0.064 17.947 1.00 97.31 105 GLN A CA 1
ATOM 861 C C . GLN A 1 105 ? -2.757 -1.106 18.103 1.00 97.31 105 GLN A C 1
ATOM 863 O O . GLN A 1 105 ? -2.308 -2.243 18.243 1.00 97.31 105 GLN A O 1
ATOM 868 N N . ALA A 1 106 ? -4.065 -0.849 18.024 1.00 96.94 106 ALA A N 1
ATOM 869 C CA . ALA A 1 106 ? -5.086 -1.888 18.123 1.00 96.94 106 ALA A CA 1
ATOM 870 C C . ALA A 1 106 ? -4.938 -2.947 17.017 1.00 96.94 106 ALA A C 1
ATOM 872 O O . ALA A 1 106 ? -4.929 -4.144 17.303 1.00 96.94 106 ALA A O 1
ATOM 873 N N . LEU A 1 107 ? -4.732 -2.518 15.769 1.00 97.69 107 LEU A N 1
ATOM 874 C CA . LEU A 1 107 ? -4.585 -3.427 14.628 1.00 97.69 107 LEU A CA 1
ATOM 875 C C . LEU A 1 107 ? -3.263 -4.208 14.651 1.00 97.69 107 LEU A C 1
ATOM 877 O O . LEU A 1 107 ? -3.224 -5.353 14.218 1.00 97.69 107 LEU A O 1
ATOM 881 N N . ARG A 1 108 ? -2.179 -3.656 15.220 1.00 96.31 108 ARG A N 1
ATOM 882 C CA . ARG A 1 108 ? -0.917 -4.405 15.425 1.00 96.31 108 ARG A CA 1
ATOM 883 C C . ARG A 1 108 ? -1.065 -5.592 16.376 1.00 96.31 108 ARG A C 1
ATOM 885 O O . ARG A 1 108 ? -0.276 -6.529 16.295 1.00 96.31 108 ARG A O 1
ATOM 892 N N . LEU A 1 109 ? -2.022 -5.528 17.301 1.00 95.12 109 LEU A N 1
ATOM 893 C CA . LEU A 1 109 ? -2.329 -6.622 18.225 1.00 95.12 109 LEU A CA 1
ATOM 894 C C . LEU A 1 109 ? -3.272 -7.659 17.595 1.00 95.12 109 LEU A C 1
A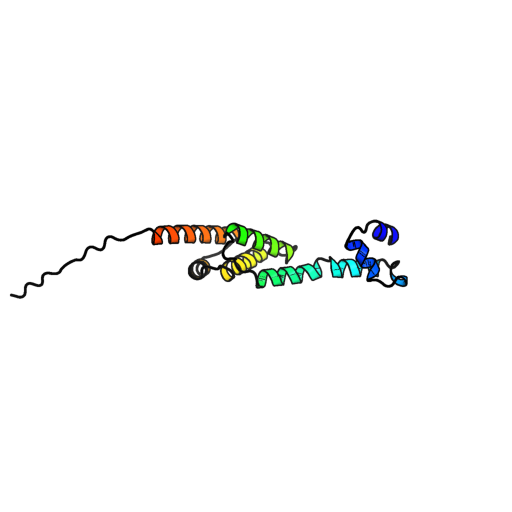TOM 896 O O . LEU A 1 109 ? -3.375 -8.780 18.098 1.00 95.12 109 LEU A O 1
ATOM 900 N N . GLY A 1 110 ? -3.947 -7.292 16.502 1.00 94.00 110 GLY A N 1
ATOM 901 C CA . GLY A 1 110 ? -4.812 -8.169 15.726 1.00 94.00 110 GLY A CA 1
ATOM 902 C C . GLY A 1 110 ? -4.033 -9.195 14.903 1.00 94.00 110 GLY A C 1
ATOM 903 O O . GLY A 1 110 ? -2.865 -9.013 14.557 1.00 94.00 110 GLY A O 1
ATOM 904 N N . ARG A 1 111 ? -4.694 -10.310 14.574 1.00 94.12 111 ARG A N 1
ATOM 905 C CA . ARG A 1 111 ? -4.141 -11.350 13.694 1.00 94.12 111 ARG A CA 1
ATOM 906 C C . ARG A 1 111 ? -4.718 -11.224 12.286 1.00 94.12 111 ARG A C 1
ATOM 908 O O . ARG A 1 111 ? -5.584 -11.991 11.889 1.00 94.12 111 ARG A O 1
ATOM 915 N N . HIS A 1 112 ? -4.153 -10.247 11.585 1.00 97.12 112 HIS A N 1
ATOM 916 C CA . HIS A 1 112 ? -4.235 -9.948 1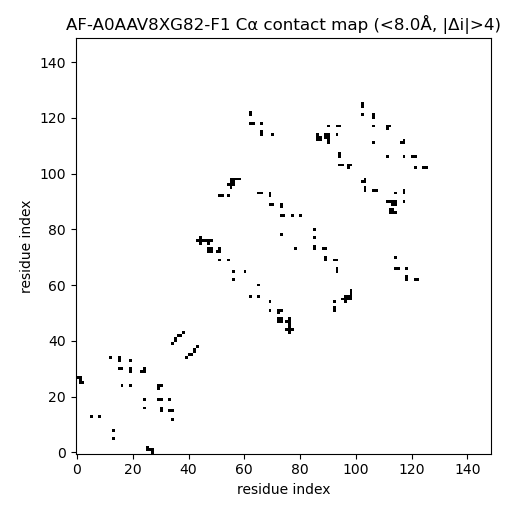0.153 1.00 97.12 112 HIS A CA 1
ATOM 917 C C . HIS A 1 112 ? -4.011 -11.149 9.225 1.00 97.12 112 HIS A C 1
ATOM 919 O O . HIS A 1 112 ? -2.869 -11.604 9.182 1.00 97.12 112 HIS A O 1
ATOM 925 N N . THR A 1 113 ? -4.994 -11.635 8.457 1.00 95.94 113 THR A N 1
ATOM 926 C CA . THR A 1 113 ? -4.709 -12.614 7.374 1.00 95.94 113 THR A CA 1
ATOM 927 C C . THR A 1 113 ? -4.831 -12.046 5.967 1.00 95.94 113 THR A C 1
ATOM 929 O O . THR A 1 113 ? -4.128 -12.510 5.070 1.00 95.94 113 THR A O 1
ATOM 932 N N . THR A 1 114 ? -5.675 -11.032 5.779 1.00 97.94 114 THR A N 1
ATOM 933 C CA . THR A 1 114 ? -5.847 -10.345 4.493 1.00 97.94 114 THR A CA 1
ATOM 934 C C . THR A 1 114 ? -5.938 -8.835 4.680 1.00 97.94 114 THR A C 1
ATOM 936 O O . THR A 1 114 ? -6.222 -8.349 5.779 1.00 97.94 114 THR A O 1
ATOM 939 N N . ILE A 1 115 ? -5.712 -8.083 3.605 1.00 96.56 115 ILE A N 1
ATOM 940 C CA . ILE A 1 115 ? -5.884 -6.626 3.596 1.00 96.56 115 ILE A CA 1
ATOM 941 C C . ILE A 1 115 ? -7.352 -6.262 3.886 1.00 96.56 115 ILE A C 1
ATOM 943 O O . ILE A 1 115 ? -7.634 -5.381 4.699 1.00 96.56 115 ILE A O 1
ATOM 947 N N . SER A 1 116 ? -8.303 -6.999 3.312 1.00 97.19 116 SER A N 1
ATOM 948 C CA . SER A 1 116 ? -9.726 -6.766 3.575 1.00 97.19 116 SER A CA 1
ATOM 949 C C . SER A 1 116 ? -10.106 -7.024 5.042 1.00 97.19 116 SER A C 1
ATOM 951 O O . SER A 1 116 ? -10.903 -6.282 5.609 1.00 97.19 116 SER A O 1
ATOM 953 N N . ASP A 1 117 ? -9.514 -8.033 5.687 1.00 97.75 117 ASP A N 1
ATOM 954 C CA . ASP A 1 117 ? -9.696 -8.317 7.121 1.00 97.75 117 ASP A CA 1
ATOM 955 C C . ASP A 1 117 ? -9.190 -7.152 7.996 1.00 97.75 117 ASP A C 1
ATOM 957 O O . ASP A 1 117 ? -9.910 -6.669 8.875 1.00 97.75 117 ASP A O 1
ATOM 961 N N . VAL A 1 118 ? -8.004 -6.596 7.696 1.00 98.12 118 VAL A N 1
ATOM 962 C CA . VAL A 1 118 ? -7.508 -5.424 8.443 1.00 98.12 118 VAL A CA 1
ATOM 963 C C . VAL A 1 118 ? -8.370 -4.176 8.217 1.00 98.12 118 VAL A C 1
ATOM 965 O O . VAL A 1 118 ? -8.558 -3.390 9.147 1.00 98.12 118 VAL A O 1
ATOM 968 N N . LEU A 1 119 ? -8.947 -4.008 7.021 1.00 98.50 119 LEU A N 1
ATOM 969 C CA . LEU A 1 119 ? -9.897 -2.931 6.732 1.00 98.50 119 LEU A CA 1
ATOM 970 C C . LEU A 1 119 ? -11.178 -3.070 7.564 1.00 98.50 119 LEU A C 1
ATOM 972 O O . LEU A 1 119 ? -11.627 -2.086 8.154 1.00 98.50 119 LEU A O 1
ATOM 976 N N . VAL A 1 120 ? -11.757 -4.272 7.641 1.00 98.38 120 VAL A N 1
ATOM 977 C CA . VAL A 1 120 ? -12.953 -4.528 8.460 1.00 98.38 120 VAL A CA 1
ATOM 978 C C . VAL A 1 120 ? -12.672 -4.196 9.924 1.00 98.38 120 VAL A C 1
ATOM 980 O O . VAL A 1 120 ? -13.407 -3.406 10.517 1.00 98.38 120 VAL A O 1
ATOM 983 N N . ALA A 1 121 ? -11.562 -4.686 10.478 1.00 98.38 121 ALA A N 1
ATOM 984 C CA . ALA A 1 121 ? -11.168 -4.381 11.852 1.00 98.38 121 ALA A CA 1
ATOM 985 C C . ALA A 1 121 ? -10.949 -2.872 12.088 1.00 98.38 121 ALA A C 1
ATOM 987 O O . ALA A 1 121 ? -11.315 -2.336 13.137 1.00 98.38 121 ALA A O 1
ATOM 988 N N . ALA A 1 122 ? -10.392 -2.151 11.109 1.00 98.31 122 ALA A N 1
ATOM 989 C CA . ALA A 1 122 ? -10.219 -0.701 11.186 1.00 98.31 122 ALA A CA 1
ATOM 990 C C . ALA A 1 122 ? -11.566 0.045 11.208 1.00 98.31 122 ALA A C 1
ATOM 992 O O . ALA A 1 122 ? -11.736 1.016 11.954 1.00 98.31 122 ALA A O 1
ATOM 993 N N . LEU A 1 123 ? -12.541 -0.412 10.416 1.00 98.31 123 LEU A N 1
ATOM 994 C CA . LEU A 1 123 ? -13.897 0.140 10.394 1.00 98.31 123 LEU A CA 1
ATOM 995 C C . LEU A 1 123 ? -14.637 -0.126 11.712 1.00 98.31 123 LEU A C 1
ATOM 997 O O . LEU A 1 123 ? -15.266 0.787 12.249 1.00 98.31 123 LEU A O 1
ATOM 1001 N N . GLU A 1 124 ? -14.513 -1.332 12.267 1.00 97.69 124 GLU A N 1
ATOM 1002 C CA . GLU A 1 124 ? -15.064 -1.683 13.582 1.00 97.69 124 GLU A CA 1
ATOM 1003 C C . GLU A 1 124 ? -14.462 -0.820 14.693 1.00 97.69 124 GLU A C 1
ATOM 1005 O O . GLU A 1 124 ? -15.195 -0.252 15.506 1.00 97.69 124 GLU A O 1
ATOM 1010 N N . PHE A 1 125 ? -13.136 -0.645 14.691 1.00 97.44 125 PHE A N 1
ATOM 1011 C CA . PHE A 1 125 ? -12.451 0.238 15.632 1.00 97.44 125 PHE A CA 1
ATOM 1012 C C . PHE A 1 125 ? -12.981 1.671 15.535 1.00 97.44 125 PHE A C 1
ATOM 1014 O O . PHE A 1 125 ? -13.297 2.293 16.553 1.00 97.44 125 PHE A O 1
ATOM 1021 N N . LYS A 1 126 ? -13.117 2.198 14.311 1.00 96.00 126 LYS A N 1
ATOM 1022 C CA . LYS A 1 126 ? -13.642 3.547 14.080 1.00 96.00 126 LYS A CA 1
ATOM 1023 C C . LYS A 1 126 ? -15.050 3.697 14.665 1.00 96.00 126 LYS A C 1
ATOM 1025 O O . LYS A 1 126 ? -15.296 4.648 15.408 1.00 96.00 126 LYS A O 1
ATOM 1030 N N . ALA A 1 127 ? -15.936 2.737 14.400 1.00 96.00 127 ALA A N 1
ATOM 1031 C CA . ALA A 1 127 ? -17.298 2.736 14.928 1.00 96.00 127 ALA A CA 1
ATOM 1032 C C . ALA A 1 127 ? -17.330 2.657 16.468 1.00 96.00 127 ALA A C 1
ATOM 1034 O O . ALA A 1 127 ? -18.043 3.426 17.118 1.00 96.00 127 ALA A O 1
ATOM 1035 N N . ALA A 1 128 ? -16.517 1.786 17.073 1.00 95.25 128 ALA A N 1
ATOM 1036 C CA . ALA A 1 128 ? -16.427 1.641 18.527 1.00 95.25 128 ALA A CA 1
ATOM 1037 C C . ALA A 1 128 ? -15.897 2.913 19.214 1.00 95.25 128 ALA A C 1
ATOM 1039 O O . ALA A 1 128 ? -16.407 3.330 20.263 1.00 95.25 128 ALA A O 1
ATOM 1040 N N . LYS A 1 129 ? -14.904 3.571 18.607 1.00 93.81 129 LYS A N 1
ATOM 1041 C CA . LYS A 1 129 ? -14.330 4.832 19.093 1.00 93.81 129 LYS A CA 1
ATOM 1042 C C . LYS A 1 129 ? -15.339 5.977 19.024 1.00 93.81 129 LYS A C 1
ATOM 1044 O O . LYS A 1 129 ? -15.442 6.763 19.967 1.00 93.81 129 LYS A O 1
ATOM 1049 N N . GLU A 1 130 ? -16.116 6.058 17.946 1.00 91.81 130 GLU A N 1
ATOM 1050 C CA . GLU A 1 130 ? -17.206 7.031 17.808 1.00 91.81 130 GLU A CA 1
ATOM 1051 C C . GLU A 1 130 ? -18.312 6.799 18.849 1.00 91.81 130 GLU A C 1
ATOM 1053 O O . GLU A 1 130 ? -18.726 7.743 19.526 1.00 91.81 130 GLU A O 1
ATOM 1058 N N . ALA A 1 131 ? -18.732 5.548 19.060 1.00 91.88 131 ALA A N 1
ATOM 1059 C CA . ALA A 1 131 ? -19.712 5.201 20.090 1.00 91.88 131 ALA A CA 1
ATOM 1060 C C . ALA A 1 131 ? -19.230 5.572 21.505 1.00 91.88 131 ALA A C 1
ATOM 1062 O O . ALA A 1 131 ? -19.978 6.169 22.281 1.00 91.88 131 ALA A O 1
ATOM 1063 N N . SER A 1 132 ? -17.962 5.290 21.821 1.00 89.94 132 SER A N 1
ATOM 1064 C CA . SER A 1 132 ? -17.362 5.609 23.124 1.00 89.94 132 SER A CA 1
ATOM 1065 C C . SER A 1 132 ? -17.261 7.116 23.367 1.00 89.94 132 SER A C 1
ATOM 1067 O O . SER A 1 132 ? -17.538 7.580 24.470 1.00 89.94 132 SER A O 1
ATOM 1069 N N . ARG A 1 133 ? -16.928 7.905 22.336 1.00 85.25 133 ARG A N 1
ATOM 1070 C CA . ARG A 1 133 ? -16.908 9.377 22.425 1.00 85.25 133 ARG A CA 1
ATOM 1071 C C . ARG A 1 133 ? -18.282 9.968 22.734 1.00 85.25 133 ARG A C 1
ATOM 1073 O O . ARG A 1 133 ? -18.374 10.964 23.447 1.00 85.25 133 ARG A O 1
ATOM 1080 N N . ASN A 1 134 ? -19.338 9.357 22.207 1.00 80.00 134 ASN A N 1
ATOM 1081 C CA . ASN A 1 134 ? -20.711 9.821 22.395 1.00 80.00 134 ASN A CA 1
ATOM 1082 C C . ASN A 1 134 ? -21.322 9.380 23.739 1.00 80.00 134 ASN A C 1
ATOM 1084 O O . ASN A 1 134 ? -22.378 9.882 24.132 1.00 80.00 134 ASN A O 1
ATOM 1088 N N . TYR A 1 135 ? -20.667 8.480 24.475 1.00 74.88 135 TYR A N 1
ATOM 1089 C CA . TYR A 1 135 ? -21.127 8.003 25.774 1.00 74.88 135 TYR A CA 1
ATOM 1090 C C . TYR A 1 135 ? -20.770 8.987 26.905 1.00 74.88 135 TYR A C 1
ATOM 1092 O O . TYR A 1 135 ? -19.601 9.211 27.213 1.00 74.88 135 TYR A O 1
ATOM 1100 N N . LYS A 1 136 ? -21.784 9.560 27.573 1.00 71.69 136 LYS A N 1
ATOM 1101 C CA . LYS A 1 136 ? -21.620 10.376 28.793 1.00 71.69 136 LYS A CA 1
ATOM 1102 C C . LYS A 1 136 ? -22.027 9.569 30.035 1.00 71.69 136 LYS A C 1
ATOM 1104 O O . LYS A 1 136 ? -23.229 9.398 30.260 1.00 71.69 136 LYS A O 1
ATOM 1109 N N . PRO A 1 137 ? -21.088 9.090 30.871 1.00 67.25 137 PRO A N 1
ATOM 1110 C CA . PRO A 1 137 ? -21.446 8.369 32.088 1.00 67.25 137 PRO A CA 1
ATOM 1111 C C . PRO A 1 137 ? -22.111 9.303 33.114 1.00 67.25 137 PRO A C 1
ATOM 1113 O O . PRO A 1 137 ? -21.606 10.385 33.413 1.00 67.25 137 PRO A O 1
ATOM 1116 N N . LYS A 1 138 ? -23.237 8.871 33.700 1.00 61.81 138 LYS A N 1
ATOM 1117 C CA . LYS A 1 138 ? -23.811 9.507 34.897 1.00 61.81 138 LYS A CA 1
ATOM 1118 C C . LYS A 1 138 ? -22.990 9.080 36.115 1.00 61.81 138 LYS A C 1
ATOM 1120 O O . LYS A 1 138 ? -23.213 8.005 36.665 1.00 61.81 138 LYS A O 1
ATOM 1125 N N . VAL A 1 139 ? -22.042 9.915 36.531 1.00 66.12 139 VAL A N 1
ATOM 1126 C CA . VAL A 1 139 ? -21.284 9.707 37.772 1.00 66.12 139 VAL A CA 1
ATOM 1127 C C . VAL A 1 139 ? -22.234 9.906 38.957 1.00 66.12 139 VAL A C 1
ATOM 1129 O O . VAL A 1 139 ? -22.721 11.012 39.181 1.00 66.12 139 VAL A O 1
ATOM 1132 N N . ARG A 1 140 ? -22.532 8.842 39.711 1.00 62.56 140 ARG A N 1
ATOM 1133 C CA . ARG A 1 140 ? -23.170 8.964 41.031 1.00 62.56 140 ARG A CA 1
ATOM 1134 C C . ARG A 1 140 ? -22.062 9.166 42.062 1.00 62.56 140 ARG A C 1
ATOM 1136 O O . ARG A 1 140 ? -21.272 8.255 42.284 1.00 62.56 140 ARG A O 1
ATOM 1143 N N . GLN A 1 141 ? -21.989 10.354 42.660 1.00 57.78 141 GLN A N 1
ATOM 1144 C CA . GLN A 1 141 ? -21.162 10.567 43.847 1.00 57.78 141 GLN A CA 1
ATOM 1145 C C . GLN A 1 141 ? -21.788 9.804 45.017 1.00 57.78 141 GLN A C 1
ATOM 1147 O O . GLN A 1 141 ? -22.964 9.989 45.320 1.00 57.78 141 GLN A O 1
ATOM 1152 N N . VAL A 1 142 ? -21.005 8.929 45.645 1.00 60.66 142 VAL A N 1
ATOM 1153 C CA . VAL A 1 142 ? -21.360 8.304 46.920 1.00 60.66 142 VAL A CA 1
ATOM 1154 C C . VAL A 1 142 ? -20.737 9.173 48.006 1.00 60.66 142 VAL A C 1
ATOM 1156 O O . VAL A 1 142 ? -19.526 9.130 48.217 1.00 60.66 142 VAL A O 1
ATOM 1159 N N . THR A 1 143 ? -21.542 10.022 48.640 1.00 54.69 143 THR A N 1
ATOM 1160 C CA . THR A 1 143 ? -21.156 10.722 49.869 1.00 54.69 143 THR A CA 1
ATOM 1161 C C . THR A 1 143 ? -21.179 9.718 51.013 1.00 54.69 143 THR A C 1
ATOM 1163 O O . THR A 1 143 ? -22.226 9.164 51.340 1.00 54.69 143 THR A O 1
ATOM 1166 N N . PHE A 1 144 ? -20.010 9.446 51.588 1.00 62.25 144 PHE A N 1
ATOM 1167 C CA . PHE A 1 144 ? -19.900 8.691 52.828 1.00 62.25 144 PHE A CA 1
ATOM 1168 C C . PHE A 1 144 ? -20.049 9.669 53.991 1.00 62.25 144 PHE A C 1
ATOM 1170 O O . PHE A 1 144 ? -19.118 10.417 54.290 1.00 62.25 144 PHE A O 1
ATOM 1177 N N . ASP A 1 145 ? -21.209 9.662 54.642 1.00 57.72 145 ASP A N 1
ATOM 1178 C CA . ASP A 1 145 ? -21.389 10.349 55.918 1.00 57.72 145 ASP A CA 1
ATOM 1179 C C . ASP A 1 145 ? -20.708 9.518 57.010 1.00 57.72 145 ASP A C 1
ATOM 1181 O O . ASP A 1 145 ? -21.272 8.568 57.551 1.00 57.72 145 ASP A O 1
ATOM 1185 N N . VAL A 1 146 ? -19.449 9.845 57.310 1.00 58.09 146 VAL A N 1
ATOM 1186 C CA . VAL A 1 146 ? -18.739 9.267 58.454 1.00 58.09 146 VAL A CA 1
ATOM 1187 C C . VAL A 1 146 ? -19.254 9.956 59.716 1.00 58.09 146 VAL A C 1
ATOM 1189 O O . VAL A 1 146 ? -18.805 11.041 60.078 1.00 58.09 146 VAL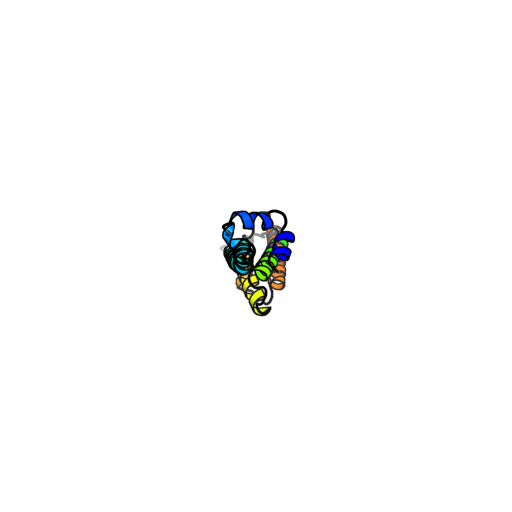 A O 1
ATOM 1192 N N . THR A 1 147 ? -20.216 9.330 60.389 1.00 53.75 147 THR A N 1
ATOM 1193 C CA . THR A 1 147 ? -20.621 9.717 61.744 1.00 53.75 147 THR A CA 1
ATOM 1194 C C . THR A 1 147 ? -19.641 9.083 62.729 1.00 53.75 147 THR A C 1
ATOM 1196 O O . THR A 1 147 ? -19.717 7.891 63.016 1.00 53.75 147 THR A O 1
ATOM 1199 N N . ILE A 1 148 ? -18.678 9.868 63.214 1.00 58.44 148 ILE A N 1
ATOM 1200 C CA . ILE A 1 148 ? -17.834 9.476 64.350 1.00 58.44 148 ILE A CA 1
ATOM 1201 C C . ILE A 1 148 ? -18.652 9.750 65.617 1.00 58.44 148 ILE A C 1
ATOM 1203 O O . ILE A 1 148 ? -19.045 10.893 65.849 1.00 58.44 148 ILE A O 1
ATOM 1207 N N . THR A 1 149 ? -18.951 8.697 66.382 1.00 60.31 149 THR A N 1
ATOM 1208 C CA . THR A 1 149 ? -19.472 8.773 67.760 1.00 60.31 149 THR A CA 1
ATOM 1209 C C . THR A 1 149 ? -18.329 8.545 68.732 1.00 60.31 149 THR A C 1
ATOM 1211 O O . THR A 1 149 ? -17.491 7.666 68.425 1.00 60.31 149 THR A O 1
#

pLDDT: mean 88.6, std 11.55, range [53.75, 98.5]

Foldseek 3Di:
DLVVVQVPQDDPLNCLLVVPPPVCSSPPCSSVVSCCVVPNLVVVLVVLVVCLVPQAADPPHDLVNSLVVLLVSLCSNCVPDDPQVSFVSSLVSSLVRYPDPVLSVVLVVDDRRGSVVSSVSSVVVVVVVVVVVPDDDDDDDDDDPPDDD

Radius of gyration: 27.18 Å; Cα contacts (8 Å, |Δi|>4): 113; chains: 1; bounding box: 46×29×107 Å

InterPro domains:
  IPR005162 Retrotransposon-derived protein PEG10, N-terminal capsid-like domain [PF03732] (6-98)

Organism: NCBI:txid1265417

Mean predicted aligned error: 10.7 Å

Secondary structure (DSSP, 8-state):
-HHHHHHH--THHHHGGGGS-GGGTT-HHHHHHHHHHHH-HHHHHHHHHHHHHT----TT--HHHHHHHHHHHHHHH-TTS-HHHHHHHHHHHHHHH-S-HHHHHHHHHS---SHHHHHHHHHHHHHHHHHHHH---------------